Protein AF-A0A2V9US86-F1 (afdb_monomer_lite)

Radius of gyration: 35.17 Å; chains: 1; bounding box: 96×55×89 Å

Secondary structure (DSSP, 8-state):
--------------------HHHHHHHHHHHHTT-EEEEEEEEE-HHHHHHHHHHHHHHHHHH---TTS-TT---HHHHHHHSHHHHHHHHHHHHHHHHHHHHHHHTT--BSS--EEEEEE--TTSPEEEEEEEEE-------STTS-----------HHHHHHHHHHTT-

Sequence (171 aa):
MSPTETKESTTKREIEVEVPAQEVSRQTEALIQKYQKVAIEVEVPAQEVSRQTEALIQKYQKVARLPGFRAGHVPPSIIRQRFSEEIKTDVVEALIPRYFRQETERLGMHPVSQPRVTDLHLHDGEPLRFKAAFEVLPEVKAEGYKDLRAEKPEITITDADVDQAIAELRE

Foldseek 3Di:
DDDDDDDDDDDPPPVPPPPPPVPVCVVVVVVVVPQPFDKDKFWAALVVLVVQLVVVLQVCQQVDDDPPDDHNPDDSVVSCVPCVPVSVVVSCVVPVVVRVVVVCVVVVFDFPDDWDKDDWDDDNSGITIIMTITGTDDPDDDDPPVVDDDDDDPDDDDVVNVVVVVVVVVD

pLDDT: mean 74.72, std 17.47, range [31.72, 92.12]

Structure (mmCIF, N/CA/C/O backbone):
data_AF-A0A2V9US86-F1
#
_entry.id   AF-A0A2V9US86-F1
#
loop_
_atom_site.group_PDB
_atom_site.id
_atom_site.type_symbol
_atom_site.label_atom_id
_atom_site.label_alt_id
_atom_site.label_comp_id
_atom_site.label_asym_id
_atom_site.label_entity_id
_atom_site.label_seq_id
_atom_site.pdbx_PDB_ins_code
_atom_site.Cartn_x
_atom_site.Cartn_y
_atom_site.Cartn_z
_atom_site.occupancy
_atom_site.B_iso_or_equiv
_atom_site.auth_seq_id
_atom_site.auth_comp_id
_atom_site.auth_asym_id
_atom_site.auth_atom_id
_atom_site.pdbx_PDB_model_num
ATOM 1 N N . MET A 1 1 ? 77.528 -13.283 -58.833 1.00 38.62 1 MET A N 1
ATOM 2 C CA . MET A 1 1 ? 77.169 -11.929 -58.373 1.00 38.62 1 MET A CA 1
ATOM 3 C C . MET A 1 1 ? 75.809 -12.020 -57.701 1.00 38.62 1 MET A C 1
ATOM 5 O O . MET A 1 1 ? 74.833 -12.246 -58.400 1.00 38.62 1 MET A O 1
ATOM 9 N N . SER A 1 2 ? 75.771 -11.942 -56.371 1.00 47.00 2 SER A N 1
ATOM 10 C CA . SER A 1 2 ? 74.580 -11.527 -55.598 1.00 47.00 2 SER A CA 1
ATOM 11 C C . SER A 1 2 ? 74.545 -9.986 -55.570 1.00 47.00 2 SER A C 1
ATOM 13 O O . SER A 1 2 ? 75.592 -9.396 -55.866 1.00 47.00 2 SER A O 1
ATOM 15 N N . PRO A 1 3 ? 73.404 -9.318 -55.300 1.00 41.31 3 PRO A N 1
ATOM 16 C CA . PRO A 1 3 ? 72.717 -9.258 -53.984 1.00 41.31 3 PRO A CA 1
ATOM 17 C C . PRO A 1 3 ? 71.216 -9.657 -54.102 1.00 41.31 3 PRO A C 1
ATOM 19 O O . PRO A 1 3 ? 70.701 -9.633 -55.212 1.00 41.31 3 PRO A O 1
ATOM 22 N N . THR A 1 4 ? 70.437 -10.163 -53.131 1.00 35.00 4 THR A N 1
ATOM 23 C CA . THR A 1 4 ? 70.162 -9.855 -51.700 1.00 35.00 4 THR A CA 1
ATOM 24 C C . THR A 1 4 ? 68.706 -9.362 -51.561 1.00 35.00 4 THR A C 1
ATOM 26 O O . THR A 1 4 ? 68.417 -8.295 -52.081 1.00 35.00 4 THR A O 1
ATOM 29 N N . GLU A 1 5 ? 67.872 -10.141 -50.835 1.00 31.72 5 GLU A N 1
ATOM 30 C CA . GLU A 1 5 ? 66.767 -9.724 -49.920 1.00 31.72 5 GLU A CA 1
ATOM 31 C C . GLU A 1 5 ? 65.593 -8.871 -50.479 1.00 31.72 5 GLU A C 1
ATOM 33 O O . GLU A 1 5 ? 65.728 -8.201 -51.484 1.00 31.72 5 GLU A O 1
ATOM 38 N N . THR A 1 6 ? 64.381 -8.749 -49.923 1.00 34.72 6 THR A N 1
ATOM 39 C CA . THR A 1 6 ? 63.605 -9.298 -48.792 1.00 34.72 6 THR A CA 1
ATOM 40 C C . THR A 1 6 ? 62.256 -8.545 -48.834 1.00 34.72 6 THR A C 1
ATOM 42 O O . THR A 1 6 ? 62.282 -7.339 -49.029 1.00 34.72 6 THR A O 1
ATOM 45 N N . LYS A 1 7 ? 61.134 -9.239 -48.551 1.00 39.47 7 LYS A N 1
ATOM 46 C CA . LYS A 1 7 ? 59.803 -8.754 -48.077 1.00 39.47 7 LYS A CA 1
ATOM 47 C C . LYS A 1 7 ? 59.011 -7.729 -48.909 1.00 39.47 7 LYS A C 1
ATOM 49 O O . LYS A 1 7 ? 59.532 -6.713 -49.316 1.00 39.47 7 LYS A O 1
ATOM 54 N N . GLU A 1 8 ? 57.697 -7.955 -48.983 1.00 35.31 8 GLU A N 1
ATOM 55 C CA . GLU A 1 8 ? 56.644 -7.025 -48.514 1.00 35.31 8 GLU A CA 1
ATOM 56 C C . GLU A 1 8 ? 55.285 -7.721 -48.716 1.00 35.31 8 GLU A C 1
ATOM 58 O O . GLU A 1 8 ? 54.879 -8.047 -49.822 1.00 35.31 8 GLU A O 1
ATOM 63 N N . SER A 1 9 ? 54.689 -8.259 -47.655 1.00 34.19 9 SER A N 1
ATOM 64 C CA . SER A 1 9 ? 53.822 -7.550 -46.700 1.00 34.19 9 SER A CA 1
ATOM 65 C C . SER A 1 9 ? 52.354 -7.829 -47.003 1.00 34.19 9 SER A C 1
ATOM 67 O O . SER A 1 9 ? 51.638 -7.050 -47.626 1.00 34.19 9 SER A O 1
ATOM 69 N N . THR A 1 10 ? 51.907 -8.962 -46.463 1.00 43.28 10 THR A N 1
ATOM 70 C CA . THR A 1 10 ? 50.630 -9.091 -45.761 1.00 43.28 10 THR A CA 1
ATOM 71 C C . THR A 1 10 ? 50.180 -7.739 -45.212 1.00 43.28 10 THR A C 1
ATOM 73 O O . THR A 1 10 ? 50.706 -7.272 -44.210 1.00 43.28 10 THR A O 1
ATOM 76 N N . THR A 1 11 ? 49.199 -7.111 -45.851 1.00 38.06 11 THR A N 1
ATOM 77 C CA . THR A 1 11 ? 48.448 -6.024 -45.225 1.00 38.06 11 THR A CA 1
ATOM 78 C C . THR A 1 11 ? 47.011 -6.488 -45.120 1.00 38.06 11 THR A C 1
ATOM 80 O O . THR A 1 11 ? 46.163 -6.197 -45.960 1.00 38.06 11 THR A O 1
ATOM 83 N N . LYS A 1 12 ? 46.768 -7.249 -44.046 1.00 39.09 12 LYS A N 1
ATOM 84 C CA . LYS A 1 12 ? 45.500 -7.205 -43.328 1.00 39.09 12 LYS A CA 1
ATOM 85 C C . LYS A 1 12 ? 45.152 -5.725 -43.153 1.00 39.09 12 LYS A C 1
ATOM 87 O O . LYS A 1 12 ? 45.788 -5.040 -42.358 1.00 39.09 12 LYS A O 1
ATOM 92 N N . ARG A 1 13 ? 44.181 -5.211 -43.902 1.00 35.06 13 ARG A N 1
ATOM 93 C CA . ARG A 1 13 ? 43.443 -4.038 -43.437 1.00 35.06 13 ARG A CA 1
ATOM 94 C C . ARG A 1 13 ? 42.407 -4.570 -42.468 1.00 35.06 13 ARG A C 1
ATOM 96 O O . ARG A 1 13 ? 41.294 -4.908 -42.844 1.00 35.06 13 ARG A O 1
ATOM 103 N N . GLU A 1 14 ? 42.868 -4.728 -41.236 1.00 35.88 14 GLU A N 1
ATOM 104 C CA . GLU A 1 14 ? 42.036 -4.703 -40.046 1.00 35.88 14 GLU A CA 1
ATOM 105 C C . GLU A 1 14 ? 41.357 -3.331 -40.070 1.00 35.88 14 GLU A C 1
ATOM 107 O O . GLU A 1 14 ? 41.970 -2.306 -39.779 1.00 35.88 14 GLU A O 1
ATOM 112 N N . ILE A 1 15 ? 40.142 -3.280 -40.614 1.00 36.44 15 ILE A N 1
ATOM 113 C CA . ILE A 1 15 ? 39.313 -2.086 -40.519 1.00 36.44 15 ILE A CA 1
ATOM 114 C C . ILE A 1 15 ? 38.705 -2.178 -39.127 1.00 36.44 15 ILE A C 1
ATOM 116 O O . ILE A 1 15 ? 37.619 -2.720 -38.939 1.00 36.44 15 ILE A O 1
ATOM 120 N N . GLU A 1 16 ? 39.472 -1.712 -38.143 1.00 34.59 16 GLU A N 1
ATOM 121 C CA . GLU A 1 16 ? 38.963 -1.357 -36.827 1.00 34.59 16 GLU A CA 1
ATOM 122 C C . GLU A 1 16 ? 37.927 -0.257 -37.043 1.00 34.59 16 GLU A C 1
ATOM 124 O O . GLU A 1 16 ? 38.221 0.937 -37.092 1.00 34.59 16 GLU A O 1
ATOM 129 N N . VAL A 1 17 ? 36.673 -0.667 -37.204 1.00 42.66 17 VAL A N 1
ATOM 130 C CA . VAL A 1 17 ? 35.549 0.194 -36.868 1.00 42.66 17 VAL A CA 1
ATOM 131 C C . VAL A 1 17 ? 35.484 0.209 -35.341 1.00 42.66 17 VAL A C 1
ATOM 133 O O . VAL A 1 17 ? 34.574 -0.340 -34.726 1.00 42.66 17 VAL A O 1
ATOM 136 N N . GLU A 1 18 ? 36.488 0.828 -34.714 1.00 41.16 18 GLU A N 1
ATOM 137 C CA . GLU A 1 18 ? 36.341 1.367 -33.371 1.00 41.16 18 GLU A CA 1
ATOM 138 C C . GLU A 1 18 ? 35.379 2.548 -33.494 1.00 41.16 18 GLU A C 1
ATOM 140 O O . GLU A 1 18 ? 35.763 3.713 -33.572 1.00 41.16 18 GLU A O 1
ATOM 145 N N . VAL A 1 19 ? 34.080 2.253 -33.515 1.00 47.12 19 VAL A N 1
ATOM 146 C CA . VAL A 1 19 ? 33.166 3.161 -32.830 1.00 47.12 19 VAL A CA 1
ATOM 147 C C . VAL A 1 19 ? 33.576 3.023 -31.368 1.00 47.12 19 VAL A C 1
ATOM 149 O O . VAL A 1 19 ? 33.436 1.917 -30.838 1.00 47.12 19 VAL A O 1
ATOM 152 N N . PRO A 1 20 ? 34.156 4.050 -30.719 1.00 40.34 20 PRO A N 1
ATOM 153 C CA . PRO A 1 20 ? 34.623 3.900 -29.354 1.00 40.34 20 PRO A CA 1
ATOM 154 C C . PRO A 1 20 ? 33.408 3.566 -28.489 1.00 40.34 20 PRO A C 1
ATOM 156 O O . PRO A 1 20 ? 32.605 4.435 -28.142 1.00 40.34 20 PRO A O 1
ATOM 159 N N . ALA A 1 21 ? 33.276 2.286 -28.125 1.00 47.44 21 ALA A N 1
ATOM 160 C CA . ALA A 1 21 ? 32.229 1.779 -27.239 1.00 47.44 21 ALA A CA 1
ATOM 161 C C . ALA A 1 21 ? 32.181 2.583 -25.927 1.00 47.44 21 ALA A C 1
ATOM 163 O O . ALA A 1 21 ? 31.153 2.669 -25.262 1.00 47.44 21 ALA A O 1
ATOM 164 N N . GLN A 1 22 ? 33.296 3.230 -25.587 1.00 46.78 22 GLN A N 1
ATOM 165 C CA . GLN A 1 22 ? 33.483 4.007 -24.377 1.00 46.78 22 GLN A CA 1
ATOM 166 C C . GLN A 1 22 ? 32.712 5.337 -24.332 1.00 46.78 22 GLN A C 1
ATOM 168 O O . GLN A 1 22 ? 32.482 5.821 -23.226 1.00 46.78 22 GLN A O 1
ATOM 173 N N . GLU A 1 23 ? 32.271 5.920 -25.455 1.00 46.00 23 GLU A N 1
ATOM 174 C CA . GLU A 1 23 ? 31.565 7.218 -25.433 1.00 46.00 23 GLU A CA 1
ATOM 175 C C . GLU A 1 23 ? 30.033 7.068 -25.410 1.00 46.00 23 GLU A C 1
ATOM 177 O O . GLU A 1 23 ? 29.354 7.781 -24.670 1.00 46.00 23 GLU A O 1
ATOM 182 N N . VAL A 1 24 ? 29.492 6.052 -26.099 1.00 49.66 24 VAL A N 1
ATOM 183 C CA . VAL A 1 24 ? 28.058 5.697 -26.048 1.00 49.66 24 VAL A CA 1
ATOM 184 C C . VAL A 1 24 ? 27.703 4.988 -24.733 1.00 49.66 24 VAL A C 1
ATOM 186 O O . VAL A 1 24 ? 26.653 5.274 -24.150 1.00 49.66 24 VAL A O 1
ATOM 189 N N . SER A 1 25 ? 28.588 4.132 -24.198 1.00 47.34 25 SER A N 1
ATOM 190 C CA . SER A 1 25 ? 28.375 3.506 -22.883 1.00 47.34 25 SER A CA 1
ATOM 191 C C . SER A 1 25 ? 28.377 4.527 -21.751 1.00 47.34 25 SER A C 1
ATOM 193 O O . SER A 1 25 ? 27.424 4.551 -20.983 1.00 47.34 25 SER A O 1
ATOM 195 N N . ARG A 1 26 ? 29.355 5.443 -21.675 1.00 51.00 26 ARG A N 1
ATOM 196 C CA . ARG A 1 26 ? 29.472 6.355 -20.518 1.00 51.00 26 ARG A CA 1
ATOM 197 C C . ARG A 1 26 ? 28.321 7.353 -20.398 1.00 51.00 26 ARG A C 1
ATOM 199 O O . ARG A 1 26 ? 27.928 7.698 -19.284 1.00 51.00 26 ARG A O 1
ATOM 206 N N . GLN A 1 27 ? 27.767 7.814 -21.521 1.00 48.50 27 GLN A N 1
ATOM 207 C CA . GLN A 1 27 ? 26.614 8.718 -21.506 1.00 48.50 27 GLN A CA 1
ATOM 208 C C . GLN A 1 27 ? 25.316 7.972 -21.163 1.00 48.50 27 GLN A C 1
ATOM 210 O O . GLN A 1 27 ? 24.544 8.453 -20.335 1.00 48.50 27 GLN A O 1
ATOM 215 N N . THR A 1 28 ? 25.110 6.764 -21.695 1.00 50.19 28 THR A N 1
ATOM 216 C CA . THR A 1 28 ? 23.928 5.940 -21.376 1.00 50.19 28 THR A CA 1
ATOM 217 C C . THR A 1 28 ? 23.978 5.399 -19.937 1.00 50.19 28 THR A C 1
ATOM 219 O O . THR A 1 28 ? 22.957 5.362 -19.252 1.00 50.19 28 THR A O 1
ATOM 222 N N . GLU A 1 29 ? 25.167 5.077 -19.420 1.00 49.09 29 GLU A N 1
ATOM 223 C CA . GLU A 1 29 ? 25.403 4.647 -18.035 1.00 49.09 29 GLU A CA 1
ATOM 224 C C . GLU A 1 29 ? 25.107 5.765 -17.021 1.00 49.09 29 GLU A C 1
ATOM 226 O O . GLU A 1 29 ? 24.469 5.497 -16.006 1.00 49.09 29 GLU A O 1
ATOM 231 N N . ALA A 1 30 ? 25.446 7.029 -17.309 1.00 49.56 30 ALA A N 1
ATOM 232 C CA . ALA A 1 30 ? 25.087 8.174 -16.460 1.00 49.56 30 ALA A CA 1
ATOM 233 C C . ALA A 1 30 ? 23.574 8.501 -16.471 1.00 49.56 30 ALA A C 1
ATOM 235 O O . ALA A 1 30 ? 23.029 8.995 -15.480 1.00 49.56 30 ALA A O 1
ATOM 236 N N . LEU A 1 31 ? 22.883 8.211 -17.578 1.00 49.12 31 LEU A N 1
ATOM 237 C CA . LEU A 1 31 ? 21.435 8.398 -17.748 1.00 49.12 31 LEU A CA 1
ATOM 238 C C . LEU A 1 31 ? 20.611 7.297 -17.055 1.00 49.12 31 LEU A C 1
ATOM 240 O O . LEU A 1 31 ? 19.555 7.582 -16.492 1.00 49.12 31 LEU A O 1
ATOM 244 N N . ILE A 1 32 ? 21.129 6.068 -17.026 1.00 49.72 32 ILE A N 1
ATOM 245 C CA . ILE A 1 32 ? 20.559 4.913 -16.321 1.00 49.72 32 ILE A CA 1
ATOM 246 C C . ILE A 1 32 ? 20.829 4.991 -14.809 1.00 49.72 32 ILE A C 1
ATOM 248 O O . ILE A 1 32 ? 19.950 4.681 -14.017 1.00 49.72 32 ILE A O 1
ATOM 252 N N . GLN A 1 33 ? 21.989 5.492 -14.368 1.00 47.69 33 GLN A N 1
ATOM 253 C CA . GLN A 1 33 ? 22.365 5.581 -12.944 1.00 47.69 33 GLN A CA 1
ATOM 254 C C . GLN A 1 33 ? 21.470 6.522 -12.107 1.00 47.69 33 GLN A C 1
ATOM 256 O O . GLN A 1 33 ? 21.467 6.471 -10.876 1.00 47.69 33 GLN A O 1
ATOM 261 N N . LYS A 1 34 ? 20.649 7.330 -12.783 1.00 45.53 34 LYS A N 1
ATOM 262 C CA . LYS A 1 34 ? 19.593 8.199 -12.253 1.00 45.53 34 LYS A CA 1
ATOM 263 C C . LYS A 1 34 ? 18.201 7.550 -12.382 1.00 45.53 34 LYS A C 1
ATOM 265 O O . LYS A 1 34 ? 17.235 8.256 -12.664 1.00 45.53 34 LYS A O 1
ATOM 270 N N . TYR A 1 35 ? 18.096 6.225 -12.219 1.00 55.56 35 TYR A N 1
ATOM 271 C CA . TYR A 1 35 ? 16.830 5.483 -12.127 1.00 55.56 35 TYR A CA 1
ATOM 272 C C . TYR A 1 35 ? 15.787 6.319 -11.395 1.00 55.56 35 TYR A C 1
ATOM 274 O O . TYR A 1 35 ? 15.995 6.743 -10.255 1.00 55.56 35 TYR A O 1
ATOM 282 N N . GLN A 1 36 ? 14.734 6.672 -12.123 1.00 66.44 36 GLN A N 1
ATOM 283 C CA . GLN A 1 36 ? 13.889 7.805 -11.800 1.00 66.44 36 GLN A CA 1
ATOM 284 C C . GLN A 1 36 ? 13.079 7.472 -10.549 1.00 66.44 36 GLN A C 1
ATOM 286 O O . GLN A 1 36 ? 12.022 6.854 -10.621 1.00 66.44 36 GLN A O 1
ATOM 291 N N . LYS A 1 37 ? 13.625 7.835 -9.384 1.00 70.69 37 LYS A N 1
ATOM 292 C CA . LYS A 1 37 ? 12.929 7.775 -8.101 1.00 70.69 37 LYS A CA 1
ATOM 293 C C . LYS A 1 37 ? 11.783 8.769 -8.177 1.00 70.69 37 LYS A C 1
ATOM 295 O O . LYS A 1 37 ? 11.986 9.975 -8.047 1.00 70.69 37 LYS A O 1
ATOM 300 N N . VAL A 1 38 ? 10.593 8.256 -8.442 1.00 75.88 38 VAL A N 1
ATOM 301 C CA . VAL A 1 38 ? 9.356 9.020 -8.437 1.00 75.88 38 VAL A CA 1
ATOM 302 C C . VAL A 1 38 ? 8.773 8.908 -7.038 1.00 75.88 38 VAL A C 1
ATOM 304 O O . VAL A 1 38 ? 8.607 7.810 -6.513 1.00 75.88 38 VAL A O 1
ATOM 307 N N . ALA A 1 39 ? 8.489 10.049 -6.419 1.00 81.88 39 ALA A N 1
ATOM 308 C CA . ALA A 1 39 ? 7.721 10.111 -5.187 1.00 81.88 39 ALA A CA 1
ATOM 309 C C . ALA A 1 39 ? 6.335 10.662 -5.516 1.00 81.88 39 ALA A C 1
ATOM 311 O O . ALA A 1 39 ? 6.231 11.758 -6.066 1.00 81.88 39 ALA A O 1
ATOM 312 N N . ILE A 1 40 ? 5.291 9.907 -5.185 1.00 83.75 40 ILE A N 1
ATOM 313 C CA . ILE A 1 40 ? 3.908 10.385 -5.249 1.00 83.75 40 ILE A CA 1
ATOM 314 C C . ILE A 1 40 ? 3.387 10.595 -3.834 1.00 83.75 40 ILE A C 1
ATOM 316 O O . ILE A 1 40 ? 3.661 9.792 -2.942 1.00 83.75 40 ILE A O 1
ATOM 320 N N . GLU A 1 41 ? 2.649 11.678 -3.628 1.00 86.62 41 GLU A N 1
ATOM 321 C CA . GLU A 1 41 ? 1.890 11.909 -2.404 1.00 86.62 41 GLU A CA 1
ATOM 322 C C . GLU A 1 41 ? 0.449 11.481 -2.649 1.00 86.62 41 GLU A C 1
ATOM 324 O O . GLU A 1 41 ? -0.170 11.898 -3.629 1.00 86.62 41 GLU A O 1
ATOM 329 N N . VAL A 1 42 ? -0.063 10.611 -1.784 1.00 85.69 42 VAL A N 1
ATOM 330 C CA . VAL A 1 42 ? -1.415 10.070 -1.892 1.00 85.69 42 VAL A CA 1
ATOM 331 C C . VAL A 1 42 ? -2.187 10.439 -0.637 1.00 85.69 42 VAL A C 1
ATOM 333 O O . VAL A 1 42 ? -1.731 10.208 0.486 1.00 85.69 42 VAL A O 1
ATOM 336 N N . GLU A 1 43 ? -3.374 11.002 -0.843 1.00 87.94 43 GLU A N 1
ATOM 337 C CA . GLU A 1 43 ? -4.319 11.332 0.215 1.00 87.94 43 GLU A CA 1
ATOM 338 C C . GLU A 1 43 ? -5.506 10.368 0.172 1.00 87.94 43 GLU A C 1
ATOM 340 O O . GLU A 1 43 ? -6.178 10.211 -0.850 1.00 87.94 43 GLU A O 1
ATOM 345 N N . VAL A 1 44 ? -5.769 9.719 1.303 1.00 88.25 44 VAL A N 1
ATOM 346 C CA . VAL A 1 44 ? -6.900 8.816 1.490 1.00 88.25 44 VAL A CA 1
ATOM 347 C C . VAL A 1 44 ? -7.947 9.504 2.369 1.00 88.25 44 VAL A C 1
ATOM 349 O O . VAL A 1 44 ? -7.643 9.860 3.511 1.00 88.25 44 VAL A O 1
ATOM 352 N N . PRO A 1 45 ? -9.197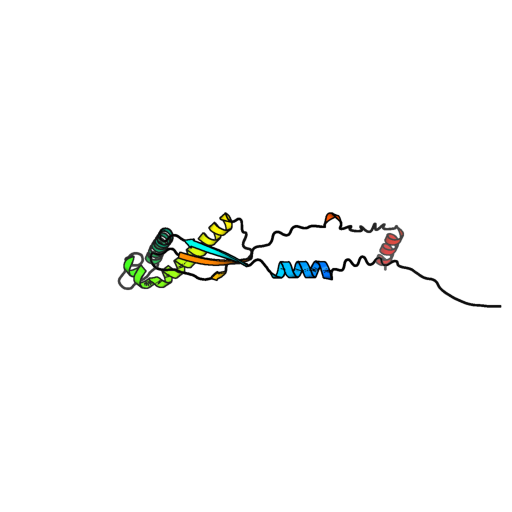 9.663 1.894 1.00 89.94 45 PRO A N 1
ATOM 353 C CA . PRO A 1 45 ? -10.254 10.310 2.666 1.00 89.94 45 PRO A CA 1
ATOM 354 C C . PRO A 1 45 ? -10.535 9.611 4.004 1.00 89.94 45 PRO A C 1
ATOM 356 O O . PRO A 1 45 ? -10.640 8.384 4.066 1.00 89.94 45 PRO A O 1
ATOM 359 N N . ALA A 1 46 ? -10.783 10.395 5.058 1.00 89.50 46 ALA A N 1
ATOM 360 C CA . ALA A 1 46 ? -11.076 9.894 6.409 1.00 89.50 46 ALA A CA 1
ATOM 361 C C . ALA A 1 46 ? -12.278 8.925 6.473 1.00 89.50 46 ALA A C 1
ATOM 363 O O . ALA A 1 46 ? -12.332 8.035 7.326 1.00 89.50 46 ALA A O 1
ATOM 364 N N . GLN A 1 47 ? -13.243 9.075 5.558 1.00 90.00 47 GLN A N 1
ATOM 365 C CA . GLN A 1 47 ? -14.399 8.179 5.441 1.00 90.00 47 GLN A CA 1
ATOM 366 C C . GLN A 1 47 ? -13.987 6.754 5.053 1.00 90.00 47 GLN A C 1
ATOM 368 O O . GLN A 1 47 ? -14.458 5.792 5.659 1.00 90.00 47 GLN A O 1
ATOM 373 N N . GLU A 1 48 ? -13.083 6.607 4.082 1.00 88.88 48 GLU A N 1
ATOM 374 C CA . GLU A 1 48 ? -12.602 5.290 3.649 1.00 88.88 48 GLU A CA 1
ATOM 375 C C . GLU A 1 48 ? -11.698 4.657 4.708 1.00 88.88 48 GLU A C 1
ATOM 377 O O . GLU A 1 48 ? -11.809 3.455 4.957 1.00 88.88 48 GLU A O 1
ATOM 382 N N . VAL A 1 49 ? -10.892 5.463 5.411 1.00 88.69 49 VAL A N 1
ATOM 383 C CA . VAL A 1 49 ? -10.120 5.003 6.577 1.00 88.69 49 VAL A CA 1
ATOM 384 C C . VAL A 1 49 ? -11.054 4.431 7.640 1.00 88.69 49 VAL A C 1
ATOM 386 O O . VAL A 1 49 ? -10.898 3.286 8.054 1.00 88.69 49 VAL A O 1
ATOM 389 N N . SER A 1 50 ? -12.083 5.189 8.024 1.00 89.12 50 SER A N 1
ATOM 390 C CA . SER A 1 50 ? -13.049 4.785 9.051 1.00 89.12 50 SER A CA 1
ATOM 391 C C . SER A 1 50 ? -13.804 3.512 8.661 1.00 89.12 50 SER A C 1
ATOM 393 O O . SER A 1 50 ? -13.960 2.606 9.480 1.00 89.12 50 SER A O 1
ATOM 395 N N . ARG A 1 51 ? -14.198 3.391 7.389 1.00 91.38 51 ARG A N 1
ATOM 396 C CA . ARG A 1 51 ? -14.842 2.190 6.847 1.00 91.38 51 ARG A CA 1
ATOM 397 C C . ARG A 1 51 ? -13.943 0.953 6.933 1.00 91.38 51 ARG A C 1
ATOM 399 O O . ARG A 1 51 ? -14.425 -0.119 7.303 1.00 91.38 51 ARG A O 1
ATOM 406 N N . GLN A 1 52 ? -12.654 1.075 6.604 1.00 90.75 52 GLN A N 1
ATOM 407 C CA . GLN A 1 52 ? -11.709 -0.038 6.757 1.00 90.75 52 GLN A CA 1
ATOM 408 C C . GLN A 1 52 ? -11.469 -0.384 8.228 1.00 90.75 52 GLN A C 1
ATOM 410 O O . GLN A 1 52 ? -11.471 -1.562 8.585 1.00 90.75 52 GLN A O 1
ATOM 415 N N . THR A 1 53 ? -11.344 0.621 9.095 1.00 89.62 53 THR A N 1
ATOM 416 C CA . THR A 1 53 ? -11.211 0.430 10.544 1.00 89.62 53 THR A CA 1
ATOM 417 C C . THR A 1 53 ? -12.392 -0.356 11.114 1.00 89.62 53 THR A C 1
ATOM 419 O O . THR A 1 53 ? -12.196 -1.304 11.870 1.00 89.62 53 THR A O 1
ATOM 422 N N . GLU A 1 54 ? -13.627 -0.026 10.733 1.00 90.88 54 GLU A N 1
ATOM 423 C CA . GLU A 1 54 ? -14.820 -0.764 11.167 1.00 90.88 54 GLU A CA 1
ATOM 424 C C . GLU A 1 54 ? -14.831 -2.215 10.675 1.00 90.88 54 GLU A C 1
ATOM 426 O O . GLU A 1 54 ? -15.148 -3.127 11.445 1.00 90.88 54 GLU A O 1
ATOM 431 N N . ALA A 1 55 ? -14.438 -2.450 9.420 1.00 92.12 55 ALA A N 1
ATOM 432 C CA . ALA A 1 55 ? -14.328 -3.797 8.865 1.00 92.12 55 ALA A CA 1
ATOM 433 C C . ALA A 1 55 ? -13.291 -4.644 9.624 1.00 92.12 55 ALA A C 1
ATOM 435 O O . ALA A 1 55 ? -13.544 -5.812 9.940 1.00 92.12 55 ALA A O 1
ATOM 436 N N . LEU A 1 56 ? -12.149 -4.047 9.976 1.00 91.12 56 LEU A N 1
ATOM 437 C CA . LEU A 1 56 ? -11.121 -4.697 10.783 1.00 91.12 56 LEU A CA 1
ATOM 438 C C . LEU A 1 56 ? -11.607 -4.955 12.209 1.00 91.12 56 LEU A C 1
ATOM 440 O O . LEU A 1 56 ? -11.463 -6.077 12.688 1.00 91.12 56 LEU A O 1
ATOM 444 N N . ILE A 1 57 ? -12.291 -4.006 12.857 1.00 90.31 57 ILE A N 1
ATOM 445 C CA . ILE A 1 57 ? -12.892 -4.222 14.185 1.00 90.31 57 ILE A CA 1
ATOM 446 C C . ILE A 1 57 ? -13.830 -5.437 14.169 1.00 90.31 57 ILE A C 1
ATOM 448 O O . ILE A 1 57 ? -13.750 -6.278 15.064 1.00 90.31 57 ILE A O 1
ATOM 452 N N . GLN A 1 58 ? -14.684 -5.579 13.150 1.00 90.31 58 GLN A N 1
ATOM 453 C CA . GLN A 1 58 ? -15.566 -6.746 13.024 1.00 90.31 58 GLN A CA 1
ATOM 454 C C . GLN A 1 58 ? -14.793 -8.055 12.809 1.00 90.31 58 GLN A C 1
ATOM 456 O O . GLN A 1 58 ? -15.194 -9.107 13.313 1.00 90.31 58 GLN A O 1
ATOM 461 N N . LYS A 1 59 ? -13.679 -8.018 12.069 1.00 90.38 59 LYS A N 1
ATOM 462 C CA . LYS A 1 59 ? -12.796 -9.177 11.878 1.00 90.38 59 LYS A CA 1
ATOM 463 C C . LYS A 1 59 ? -12.139 -9.584 13.198 1.00 90.38 59 LYS A C 1
ATOM 465 O O . LYS A 1 59 ? -12.216 -10.751 13.579 1.00 90.38 59 LYS A O 1
ATOM 470 N N . TYR A 1 60 ? -11.581 -8.623 13.929 1.00 88.19 60 TYR A N 1
ATOM 471 C CA . TYR A 1 60 ? -10.989 -8.836 15.247 1.00 88.19 60 TYR A CA 1
ATOM 472 C C . TYR A 1 60 ? -12.018 -9.333 16.259 1.00 88.19 60 TYR A C 1
ATOM 474 O O . TYR A 1 60 ? -11.729 -10.253 17.013 1.00 88.19 60 TYR A O 1
ATOM 482 N N . GLN A 1 61 ? -13.246 -8.816 16.232 1.00 88.69 61 GLN A N 1
ATOM 483 C CA . GLN A 1 61 ? -14.325 -9.259 17.115 1.00 88.69 61 GLN A CA 1
ATOM 484 C C . GLN A 1 61 ? -14.587 -10.770 17.010 1.00 88.69 61 GLN A C 1
ATOM 486 O O . GLN A 1 61 ? -14.836 -11.416 18.028 1.00 88.69 61 GLN A O 1
ATOM 491 N N . LYS A 1 62 ? -14.500 -11.344 15.801 1.00 87.81 62 LYS A N 1
ATOM 492 C CA . LYS A 1 62 ? -14.701 -12.783 15.554 1.00 87.81 62 LYS A CA 1
ATOM 493 C C . LYS A 1 62 ? -13.570 -13.651 16.108 1.00 87.81 62 LYS A C 1
ATOM 495 O O . LYS A 1 62 ? -13.823 -14.786 16.505 1.00 87.81 62 LYS A O 1
ATOM 500 N N . VAL A 1 63 ? -12.342 -13.135 16.120 1.00 85.75 63 VAL A N 1
ATOM 501 C CA . VAL A 1 63 ? -11.129 -13.897 16.468 1.00 85.75 63 VAL A CA 1
ATOM 502 C C . VAL A 1 63 ? -10.707 -13.673 17.925 1.00 85.75 63 VAL A C 1
ATOM 504 O O . VAL A 1 63 ? -10.172 -14.581 18.563 1.00 85.75 63 VAL A O 1
ATOM 507 N N . ALA A 1 64 ? -10.971 -12.488 18.475 1.00 83.94 64 ALA A N 1
ATOM 508 C CA . ALA A 1 64 ? -10.512 -12.077 19.790 1.00 83.94 64 ALA A CA 1
ATOM 509 C C . ALA A 1 64 ? -11.139 -12.918 20.911 1.00 83.94 64 ALA A C 1
ATOM 511 O O . ALA A 1 64 ? -12.359 -13.085 21.011 1.00 83.94 64 ALA A O 1
ATOM 512 N N . ARG A 1 65 ? -10.277 -13.414 21.803 1.00 83.81 65 ARG A N 1
ATOM 513 C CA . ARG A 1 65 ? -10.651 -14.113 23.035 1.00 83.81 65 ARG A CA 1
ATOM 514 C C . ARG A 1 65 ? -10.280 -13.229 24.216 1.00 83.81 65 ARG A C 1
ATOM 516 O O . ARG A 1 65 ? -9.119 -13.185 24.609 1.00 83.81 65 ARG A O 1
ATOM 523 N N . LEU A 1 66 ? -11.259 -12.504 24.753 1.00 85.00 66 LEU A N 1
ATOM 524 C CA . LEU A 1 66 ? -11.070 -11.664 25.935 1.00 85.00 66 LEU A CA 1
ATOM 525 C C . LEU A 1 66 ? -11.709 -12.317 27.167 1.00 85.00 66 LEU A C 1
ATOM 527 O O . LEU A 1 66 ? -12.818 -12.847 27.064 1.00 85.00 66 LEU A O 1
ATOM 531 N N . PRO A 1 67 ? -11.056 -12.255 28.342 1.00 84.44 67 PRO A N 1
ATOM 532 C CA . PRO A 1 67 ? -11.645 -12.753 29.579 1.00 84.44 67 PRO A CA 1
ATOM 533 C C . PRO A 1 67 ? -12.960 -12.014 29.871 1.00 84.44 67 PRO A C 1
ATOM 535 O O . PRO A 1 67 ? -13.030 -10.790 29.776 1.00 84.44 67 PRO A O 1
ATOM 538 N N . GLY A 1 68 ? -14.012 -12.770 30.195 1.00 88.12 68 GLY A N 1
ATOM 539 C CA . GLY A 1 68 ? -15.355 -12.244 30.475 1.00 88.12 68 GLY A CA 1
ATOM 540 C C . GLY A 1 68 ? -16.308 -12.191 29.274 1.00 88.12 68 GLY A C 1
ATOM 541 O O . GLY A 1 68 ? -17.511 -12.052 29.475 1.00 88.12 68 GLY A O 1
ATOM 542 N N . PHE A 1 69 ? -15.818 -12.374 28.043 1.00 86.56 69 PHE A N 1
ATOM 543 C CA . PHE A 1 69 ? -16.655 -12.399 26.841 1.00 86.56 69 PHE A CA 1
ATOM 544 C C . PHE A 1 69 ? -16.500 -13.720 26.091 1.00 86.56 69 PHE A C 1
ATOM 546 O O . PHE A 1 69 ? -15.394 -14.214 25.877 1.00 86.56 69 PHE A O 1
ATOM 553 N N . ARG A 1 70 ? -17.622 -14.290 25.640 1.00 87.56 70 ARG A N 1
ATOM 554 C CA . ARG A 1 70 ? -17.578 -15.433 24.720 1.00 87.56 70 ARG A CA 1
ATOM 555 C C . ARG A 1 70 ? -16.982 -14.988 23.380 1.00 87.56 70 ARG A C 1
ATOM 557 O O . ARG A 1 70 ? -17.239 -13.867 22.933 1.00 87.56 70 ARG A O 1
ATOM 564 N N . ALA A 1 71 ? -16.209 -15.869 22.745 1.00 84.00 71 ALA A N 1
ATOM 565 C CA . ALA A 1 71 ? -15.580 -15.589 21.454 1.00 84.00 71 ALA A CA 1
ATOM 566 C C . ALA A 1 71 ? -16.625 -15.080 20.440 1.00 84.00 71 ALA A C 1
ATOM 568 O O . ALA A 1 71 ? -17.745 -15.594 20.393 1.00 84.00 71 ALA A O 1
ATOM 569 N N . GLY A 1 72 ? -16.286 -14.040 19.675 1.00 85.25 72 GLY A N 1
ATOM 570 C CA . GLY A 1 7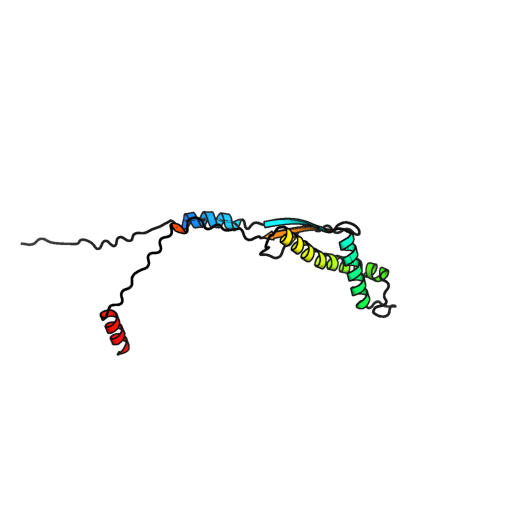2 ? -17.197 -13.439 18.693 1.00 85.25 72 GLY A CA 1
ATOM 571 C C . GLY A 1 72 ? -18.194 -12.409 19.236 1.00 85.25 72 GLY A C 1
ATOM 572 O O . GLY A 1 72 ? -18.812 -11.704 18.446 1.00 85.25 72 GLY A O 1
ATOM 573 N N . HIS A 1 73 ? -18.360 -12.282 20.556 1.00 86.62 73 HIS A N 1
ATOM 574 C CA . HIS A 1 73 ? -19.356 -11.387 21.169 1.00 86.62 73 HIS A CA 1
ATOM 575 C C . HIS A 1 73 ? -18.739 -10.330 22.089 1.00 86.62 73 HIS A C 1
ATOM 577 O O . HIS A 1 73 ? -19.354 -9.887 23.059 1.00 86.62 73 HIS A O 1
ATOM 583 N N . VAL A 1 74 ? -17.516 -9.909 21.784 1.00 89.56 74 VAL A N 1
ATOM 584 C CA . VAL A 1 74 ? -16.882 -8.773 22.458 1.00 89.56 74 VAL A CA 1
ATOM 585 C C . VAL A 1 74 ? -17.463 -7.471 21.889 1.00 89.56 74 VAL A C 1
ATOM 587 O O . VAL A 1 74 ? -17.537 -7.345 20.668 1.00 89.56 74 VAL A O 1
ATOM 590 N N . PRO A 1 75 ? -17.876 -6.487 22.702 1.00 89.50 75 PRO A N 1
ATOM 591 C CA . PRO A 1 75 ? -18.324 -5.195 22.193 1.00 89.50 75 PRO A CA 1
ATOM 592 C C . PRO A 1 75 ? -17.233 -4.472 21.375 1.00 89.50 75 PRO A C 1
ATOM 594 O O . PRO A 1 75 ? -16.070 -4.469 21.795 1.00 89.50 75 PRO A O 1
ATOM 597 N N . PRO A 1 76 ? -17.584 -3.788 20.266 1.00 88.25 76 PRO A N 1
ATOM 598 C CA . PRO A 1 76 ? -16.623 -3.073 19.418 1.00 88.25 76 PRO A CA 1
ATOM 599 C C . PRO A 1 76 ? -15.772 -2.042 20.170 1.00 88.25 76 PRO A C 1
ATOM 601 O O . PRO A 1 76 ? -14.589 -1.886 19.876 1.00 88.25 76 PRO A O 1
ATOM 604 N N . SER A 1 77 ? -16.343 -1.373 21.176 1.00 89.75 77 SER A N 1
ATOM 605 C CA . SER A 1 77 ? -15.641 -0.365 21.981 1.00 89.75 77 SER A CA 1
ATOM 606 C C . SER A 1 77 ? -14.452 -0.948 22.749 1.00 89.75 77 SER A C 1
ATOM 608 O O . SER A 1 77 ? -13.405 -0.314 22.834 1.00 89.75 77 SER A O 1
ATOM 610 N N . ILE A 1 78 ? -14.587 -2.175 23.265 1.00 88.50 78 ILE A N 1
ATOM 611 C CA . ILE A 1 78 ? -13.514 -2.855 24.004 1.00 88.50 78 ILE A CA 1
ATOM 612 C C . ILE A 1 78 ? -12.410 -3.309 23.048 1.00 88.50 78 ILE A C 1
ATOM 614 O O . ILE A 1 78 ? -11.230 -3.172 23.366 1.00 88.50 78 ILE A O 1
ATOM 618 N N . ILE A 1 79 ? -12.780 -3.804 21.862 1.00 88.75 79 ILE A N 1
ATOM 619 C CA . ILE A 1 79 ? -11.817 -4.179 20.819 1.00 88.75 79 ILE A CA 1
ATOM 620 C C . ILE A 1 79 ? -11.016 -2.957 20.373 1.00 88.75 79 ILE A C 1
ATOM 622 O O . ILE A 1 79 ? -9.791 -3.016 20.363 1.00 88.75 79 ILE A O 1
ATOM 626 N N . ARG A 1 80 ? -11.685 -1.829 20.105 1.00 87.38 80 ARG A N 1
ATOM 627 C CA . ARG A 1 80 ? -11.022 -0.573 19.733 1.00 87.38 80 ARG A CA 1
ATOM 628 C C . ARG A 1 80 ? -10.024 -0.114 20.793 1.00 87.38 80 ARG A C 1
ATOM 630 O O . ARG A 1 80 ? -8.956 0.356 20.439 1.00 87.38 80 ARG A O 1
ATOM 637 N N . GLN A 1 81 ? -10.358 -0.253 22.075 1.00 88.50 81 GLN A N 1
ATOM 638 C CA . GLN A 1 81 ? -9.471 0.162 23.162 1.00 88.50 81 GLN A CA 1
ATOM 639 C C . GLN A 1 81 ? -8.271 -0.776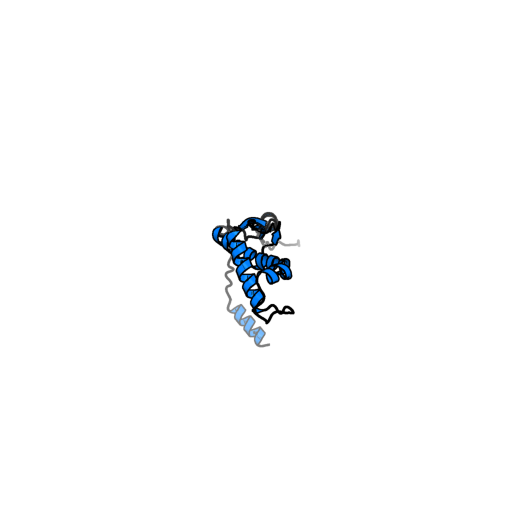 23.345 1.00 88.50 81 GLN A C 1
ATOM 641 O O . GLN A 1 81 ? -7.186 -0.322 23.690 1.00 88.50 81 GLN A O 1
ATOM 646 N N . ARG A 1 82 ? -8.463 -2.089 23.176 1.00 87.56 82 ARG A N 1
ATOM 647 C CA . ARG A 1 82 ? -7.410 -3.090 23.413 1.00 87.56 82 ARG A CA 1
ATOM 648 C C . ARG A 1 82 ? -6.482 -3.283 22.221 1.00 87.56 82 ARG A C 1
ATOM 650 O O . ARG A 1 82 ? -5.301 -3.517 22.433 1.00 87.56 82 ARG A O 1
ATOM 657 N N . PHE A 1 83 ? -7.016 -3.178 21.010 1.00 87.44 83 PHE A N 1
ATOM 658 C CA . PHE A 1 83 ? -6.310 -3.425 19.755 1.00 87.44 83 PHE A CA 1
ATOM 659 C C . PHE A 1 83 ? -6.166 -2.142 18.925 1.00 87.44 83 PHE A C 1
ATOM 661 O O . PHE A 1 83 ? -6.098 -2.215 17.705 1.00 87.44 83 PHE A O 1
ATOM 668 N N . SER A 1 84 ? -6.156 -0.958 19.553 1.00 86.62 84 SER A N 1
ATOM 669 C CA . SER A 1 84 ? -6.084 0.320 18.826 1.00 86.62 84 SER A CA 1
ATOM 670 C C . SER A 1 84 ? -4.886 0.376 17.882 1.00 86.62 84 SER A C 1
ATOM 672 O O . SER A 1 84 ? -5.047 0.715 16.715 1.00 86.62 84 SER A O 1
ATOM 674 N N . GLU A 1 85 ? -3.706 0.008 18.380 1.00 88.50 85 GLU A N 1
ATOM 675 C CA . GLU A 1 85 ? -2.455 0.077 17.624 1.00 88.50 85 GLU A CA 1
ATOM 676 C C . GLU A 1 85 ? -2.398 -0.984 16.524 1.00 88.50 85 GLU A C 1
ATOM 678 O O . GLU A 1 85 ? -2.100 -0.653 15.383 1.00 88.50 85 GLU A O 1
ATOM 683 N N . GLU A 1 86 ? -2.775 -2.230 16.829 1.00 89.94 86 GLU A N 1
ATOM 684 C CA . GLU A 1 86 ? -2.834 -3.305 15.827 1.00 89.94 86 GLU A CA 1
ATOM 685 C C . GLU A 1 86 ? -3.796 -2.963 14.690 1.00 89.94 86 GLU A C 1
ATOM 687 O O . GLU A 1 86 ? -3.447 -3.087 13.521 1.00 89.94 86 GLU A O 1
ATOM 692 N N . ILE A 1 87 ? -4.987 -2.454 15.017 1.00 89.38 87 ILE A N 1
ATOM 693 C CA . ILE A 1 87 ? -5.962 -2.055 14.002 1.00 89.38 87 ILE A CA 1
ATOM 694 C C . ILE A 1 87 ? -5.412 -0.898 13.164 1.00 89.38 87 ILE A C 1
ATOM 696 O O . ILE A 1 87 ? -5.587 -0.909 11.951 1.00 89.38 87 ILE A O 1
ATOM 700 N N . LYS A 1 88 ? -4.728 0.083 13.766 1.00 87.69 88 LYS A N 1
ATOM 701 C CA . LYS A 1 88 ? -4.096 1.182 13.016 1.00 87.69 88 LYS A CA 1
ATOM 702 C C . LYS A 1 88 ? -3.038 0.666 12.042 1.00 87.69 88 LYS A C 1
ATOM 704 O O . LYS A 1 88 ? -3.044 1.084 10.885 1.00 87.69 88 LYS A O 1
ATOM 709 N N . THR A 1 89 ? -2.175 -0.251 12.472 1.00 89.38 89 THR A N 1
ATOM 710 C CA . THR A 1 89 ? -1.171 -0.875 11.601 1.00 89.38 89 THR A CA 1
ATOM 711 C C . THR A 1 89 ? -1.828 -1.647 10.459 1.00 89.38 89 THR A C 1
ATOM 713 O O . THR A 1 89 ? -1.507 -1.391 9.300 1.00 89.38 89 THR A O 1
ATOM 716 N N . ASP A 1 90 ? -2.815 -2.494 10.751 1.00 90.56 90 ASP A N 1
ATOM 717 C CA . ASP A 1 90 ? -3.545 -3.267 9.739 1.00 90.56 90 ASP A CA 1
ATOM 718 C C . ASP A 1 90 ? -4.270 -2.366 8.725 1.00 90.56 90 ASP A C 1
ATOM 720 O O . ASP A 1 90 ? -4.303 -2.658 7.527 1.00 90.56 90 ASP A O 1
ATOM 724 N N . VAL A 1 91 ? -4.854 -1.251 9.183 1.00 90.38 91 VAL A N 1
ATOM 725 C CA . VAL A 1 91 ? -5.496 -0.254 8.312 1.00 90.38 91 VAL A CA 1
ATOM 726 C C . VAL A 1 91 ? -4.476 0.332 7.338 1.00 90.38 91 VAL A C 1
ATOM 728 O O . VAL A 1 91 ? -4.752 0.419 6.141 1.00 90.38 91 VAL A O 1
ATOM 731 N N . VAL A 1 92 ? -3.298 0.716 7.832 1.00 88.38 92 VAL A N 1
ATOM 732 C CA . VAL A 1 92 ? -2.208 1.271 7.020 1.00 88.38 92 VAL A CA 1
ATOM 733 C C . VAL A 1 92 ? -1.716 0.245 5.999 1.00 88.38 92 VAL A C 1
ATOM 735 O O . VAL A 1 92 ? -1.622 0.561 4.812 1.00 88.38 92 VAL A O 1
ATOM 738 N N . GLU A 1 93 ? -1.472 -0.993 6.429 1.00 88.88 93 GLU A N 1
ATOM 739 C CA . GLU A 1 93 ? -1.019 -2.085 5.561 1.00 88.88 93 GLU A CA 1
ATOM 740 C C . GLU A 1 93 ? -2.047 -2.465 4.490 1.00 88.88 93 GLU A C 1
ATOM 742 O O . GLU A 1 93 ? -1.671 -2.849 3.383 1.00 88.88 93 GLU A O 1
ATOM 747 N N . ALA A 1 94 ? -3.343 -2.330 4.777 1.00 89.69 94 ALA A N 1
ATOM 748 C CA . ALA A 1 94 ? -4.402 -2.610 3.812 1.00 89.69 94 ALA A CA 1
ATOM 749 C C . ALA A 1 94 ? -4.647 -1.445 2.836 1.00 89.69 94 ALA A C 1
ATOM 751 O O . ALA A 1 94 ? -4.875 -1.666 1.641 1.00 89.69 94 ALA A O 1
ATOM 752 N N . LEU A 1 95 ? -4.631 -0.202 3.328 1.00 89.56 95 LEU A N 1
ATOM 753 C CA . LEU A 1 95 ? -4.970 0.981 2.535 1.00 89.56 95 LEU A CA 1
ATOM 754 C C . LEU A 1 95 ? -3.839 1.412 1.609 1.00 89.56 95 LEU A C 1
ATOM 756 O O . LEU A 1 95 ? -4.101 1.681 0.435 1.00 89.56 95 LEU A O 1
ATOM 760 N N . ILE A 1 96 ? -2.598 1.454 2.101 1.00 88.75 96 ILE A N 1
ATOM 761 C CA . ILE A 1 96 ? -1.465 1.970 1.326 1.00 88.75 96 ILE A CA 1
ATOM 762 C C . ILE A 1 96 ? -1.303 1.226 -0.004 1.00 88.75 96 ILE A C 1
ATOM 764 O O . ILE A 1 96 ? -1.322 1.890 -1.039 1.00 88.75 96 ILE A O 1
ATOM 768 N N . PRO A 1 97 ? -1.197 -0.118 -0.050 1.00 88.44 97 PRO A N 1
ATOM 769 C CA . PRO A 1 97 ? -0.957 -0.820 -1.309 1.00 88.44 97 PRO A CA 1
ATOM 770 C C . PRO A 1 97 ? -2.116 -0.670 -2.293 1.00 88.44 97 PRO A C 1
ATOM 772 O O . PRO A 1 97 ? -1.904 -0.657 -3.505 1.00 88.44 97 PRO A O 1
ATOM 775 N N . ARG A 1 98 ? -3.347 -0.559 -1.781 1.00 89.75 98 ARG A N 1
ATOM 776 C CA . ARG A 1 98 ? -4.553 -0.402 -2.596 1.00 89.75 98 ARG A CA 1
ATOM 777 C C . ARG A 1 98 ? -4.596 0.970 -3.264 1.00 89.75 98 ARG A C 1
ATOM 779 O O . ARG A 1 98 ? -4.770 1.040 -4.477 1.00 89.75 98 ARG A O 1
ATOM 786 N N . TYR A 1 99 ? -4.412 2.033 -2.485 1.00 89.06 99 TYR A N 1
ATOM 787 C CA . TYR A 1 99 ? -4.430 3.405 -2.994 1.00 89.06 99 TYR A CA 1
ATOM 788 C C . TYR A 1 99 ? -3.199 3.724 -3.835 1.00 89.06 99 TYR A C 1
ATOM 790 O O . TYR A 1 99 ? -3.322 4.375 -4.867 1.00 89.06 99 TYR A O 1
ATOM 798 N N . PHE A 1 100 ? -2.034 3.199 -3.454 1.00 86.56 100 PHE A N 1
ATOM 799 C CA . PHE A 1 100 ? -0.832 3.277 -4.273 1.00 86.56 100 PHE A CA 1
ATOM 800 C C . PHE A 1 100 ? -1.073 2.676 -5.659 1.00 86.56 100 PHE A C 1
ATOM 802 O O . PHE A 1 100 ? -0.832 3.342 -6.659 1.00 86.56 100 PHE A O 1
ATOM 809 N N . ARG A 1 101 ? -1.613 1.451 -5.723 1.00 87.06 101 ARG A N 1
ATOM 810 C CA . ARG A 1 101 ? -1.889 0.779 -6.997 1.00 87.06 101 ARG A CA 1
ATOM 811 C C . ARG A 1 101 ? -2.870 1.575 -7.853 1.00 87.06 101 ARG A C 1
ATOM 813 O O . ARG A 1 101 ? -2.587 1.822 -9.020 1.00 87.06 101 ARG A O 1
ATOM 820 N N . GLN A 1 102 ? -3.972 2.023 -7.255 1.00 88.12 102 GLN A N 1
ATOM 821 C CA . GLN A 1 102 ? -4.977 2.830 -7.942 1.00 88.12 102 GLN A CA 1
ATOM 822 C C . GLN A 1 102 ? -4.377 4.117 -8.527 1.00 88.12 102 GLN A C 1
ATOM 824 O O . GLN A 1 102 ? -4.673 4.470 -9.666 1.00 88.12 102 GLN A O 1
ATOM 829 N N . GLU A 1 103 ? -3.513 4.802 -7.776 1.00 86.19 103 GLU A N 1
ATOM 830 C CA . GLU A 1 103 ? -2.884 6.039 -8.236 1.00 86.19 103 GLU A CA 1
ATOM 831 C C . GLU A 1 103 ? -1.819 5.782 -9.311 1.00 86.19 103 GLU A C 1
ATOM 833 O O . GLU A 1 103 ? -1.763 6.502 -10.307 1.00 86.19 103 GLU A O 1
ATOM 838 N N . THR A 1 104 ? -1.027 4.711 -9.183 1.00 82.81 104 THR A N 1
ATOM 839 C CA . THR A 1 104 ? -0.071 4.312 -10.230 1.00 82.81 104 THR A CA 1
ATOM 840 C C . THR A 1 104 ? -0.764 3.912 -11.531 1.00 82.81 104 THR A C 1
ATOM 842 O O . THR A 1 104 ? -0.316 4.313 -12.602 1.00 82.81 104 THR A O 1
ATOM 845 N N . GLU A 1 105 ? -1.893 3.198 -11.451 1.00 85.81 105 GLU A N 1
ATOM 846 C CA . GLU A 1 105 ? -2.715 2.838 -12.611 1.00 85.81 105 GLU A CA 1
ATOM 847 C C . GLU A 1 105 ? -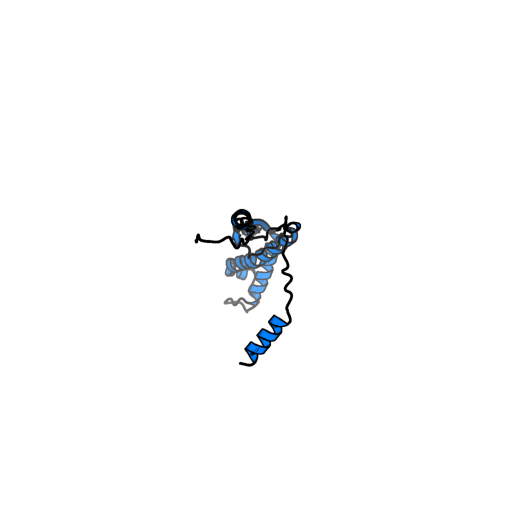3.319 4.086 -13.265 1.00 85.81 105 GLU A C 1
ATOM 849 O O . GLU A 1 105 ? -3.272 4.225 -14.486 1.00 85.81 105 GLU A O 1
ATOM 854 N N . ARG A 1 106 ? -3.819 5.038 -12.462 1.00 83.81 106 ARG A N 1
ATOM 855 C CA . ARG A 1 106 ? -4.350 6.323 -12.946 1.00 83.81 106 ARG A CA 1
ATOM 856 C C . ARG A 1 106 ? -3.298 7.141 -13.696 1.00 83.81 106 ARG A C 1
ATOM 858 O O . ARG A 1 106 ? -3.629 7.820 -14.665 1.00 83.81 106 ARG A O 1
ATOM 865 N N . LEU A 1 107 ? -2.049 7.086 -13.239 1.00 80.69 107 LEU A N 1
ATOM 866 C CA . LEU A 1 107 ? -0.914 7.777 -13.849 1.00 80.69 107 LEU A CA 1
ATOM 867 C C . LEU A 1 107 ? -0.260 6.984 -14.993 1.00 80.69 107 LEU A C 1
ATOM 869 O O . LEU A 1 107 ? 0.650 7.506 -15.634 1.00 80.69 107 LEU A O 1
ATOM 873 N N . GLY A 1 108 ? -0.688 5.741 -15.247 1.00 76.94 108 GLY A N 1
ATOM 874 C CA . GLY A 1 108 ? -0.066 4.855 -16.237 1.00 76.94 108 GLY A CA 1
ATOM 875 C C . GLY A 1 108 ? 1.388 4.500 -15.910 1.00 76.94 108 GLY A C 1
ATOM 876 O O . GLY A 1 108 ? 2.153 4.137 -16.800 1.00 76.94 108 GLY A O 1
ATOM 877 N N . MET A 1 109 ? 1.798 4.639 -14.647 1.00 75.50 109 MET A N 1
ATOM 878 C CA . MET A 1 109 ? 3.151 4.319 -14.212 1.00 75.50 109 MET A CA 1
ATOM 879 C C . MET A 1 109 ? 3.213 2.854 -13.800 1.00 75.50 109 MET A C 1
ATOM 881 O O . MET A 1 109 ? 2.444 2.404 -12.953 1.00 75.50 109 MET A O 1
ATOM 885 N N . HIS A 1 110 ? 4.173 2.124 -14.358 1.00 74.44 110 HIS A N 1
ATOM 886 C CA . HIS A 1 110 ? 4.450 0.746 -13.974 1.00 74.44 110 HIS A CA 1
ATOM 887 C C . HIS A 1 110 ? 5.636 0.723 -13.000 1.00 74.44 110 HIS A C 1
ATOM 889 O O . HIS A 1 110 ? 6.786 0.772 -13.448 1.00 74.44 110 HIS A O 1
ATOM 895 N N . PRO A 1 111 ? 5.394 0.698 -11.674 1.00 78.44 111 PRO A N 1
ATOM 896 C CA . PRO A 1 111 ? 6.469 0.572 -10.701 1.00 78.44 111 PRO A CA 1
ATOM 897 C C . PRO A 1 111 ? 7.184 -0.766 -10.906 1.00 78.44 111 PRO A C 1
ATOM 899 O O . PRO A 1 111 ? 6.558 -1.825 -10.886 1.00 78.44 111 PRO A O 1
ATOM 902 N N . VAL A 1 112 ? 8.502 -0.717 -11.092 1.00 77.44 112 VAL A N 1
ATOM 903 C CA . VAL A 1 112 ? 9.341 -1.924 -11.220 1.00 77.44 112 VAL A CA 1
ATOM 904 C C . VAL A 1 112 ? 9.857 -2.424 -9.869 1.00 77.44 112 VAL A C 1
ATOM 906 O O . VAL A 1 112 ? 10.361 -3.541 -9.771 1.00 77.44 112 VAL A O 1
ATOM 909 N N . SER A 1 113 ? 9.705 -1.623 -8.813 1.00 76.31 113 SER A N 1
ATOM 910 C CA . SER A 1 113 ? 10.119 -1.942 -7.448 1.00 76.31 113 SER A CA 1
ATOM 911 C C . SER A 1 113 ? 8.974 -1.772 -6.448 1.00 76.31 113 SER A C 1
ATOM 913 O O . SER A 1 113 ? 7.987 -1.078 -6.700 1.00 76.31 113 SER A O 1
ATOM 915 N N . GLN A 1 114 ? 9.096 -2.431 -5.291 1.00 78.94 114 GLN A N 1
ATOM 916 C CA . GLN A 1 114 ? 8.164 -2.211 -4.186 1.00 78.94 114 GLN A CA 1
ATOM 917 C C . GLN A 1 114 ? 8.310 -0.768 -3.678 1.00 78.94 114 GLN A C 1
ATOM 919 O O . GLN A 1 114 ? 9.437 -0.345 -3.393 1.00 78.94 114 GLN A O 1
ATOM 924 N N . PRO A 1 115 ? 7.205 -0.016 -3.530 1.00 82.00 115 PRO A N 1
ATOM 925 C CA . PRO A 1 115 ? 7.271 1.359 -3.067 1.00 82.00 115 PRO A CA 1
ATOM 926 C C . PRO A 1 115 ? 7.781 1.426 -1.630 1.00 82.00 115 PRO A C 1
ATOM 928 O O . PRO A 1 115 ? 7.335 0.694 -0.744 1.00 82.00 115 PRO A O 1
ATOM 931 N N . ARG A 1 116 ? 8.695 2.360 -1.380 1.00 81.44 116 ARG A N 1
ATOM 932 C CA . ARG A 1 116 ? 9.076 2.771 -0.033 1.00 81.44 116 ARG A CA 1
ATOM 933 C C . ARG A 1 116 ? 8.121 3.864 0.409 1.00 81.44 116 ARG A C 1
ATOM 935 O O . ARG A 1 116 ? 8.132 4.962 -0.142 1.00 81.44 116 ARG A O 1
ATOM 942 N N . VAL A 1 117 ? 7.304 3.556 1.406 1.00 83.31 117 VAL A N 1
ATOM 943 C CA . VAL A 1 117 ? 6.464 4.561 2.053 1.00 83.31 117 VAL A CA 1
ATOM 944 C C . VAL A 1 117 ? 7.357 5.436 2.923 1.00 83.31 117 VAL A C 1
ATOM 946 O O . VAL A 1 117 ? 8.051 4.942 3.811 1.00 83.31 117 VAL A O 1
ATOM 949 N N . THR A 1 118 ? 7.348 6.729 2.654 1.00 72.31 118 THR A N 1
ATOM 950 C CA . THR A 1 118 ? 7.960 7.767 3.471 1.00 72.31 118 THR A CA 1
ATOM 951 C C . THR A 1 118 ? 6.855 8.681 3.995 1.00 72.31 118 THR A C 1
ATOM 953 O O . THR A 1 118 ? 5.811 8.838 3.367 1.00 72.31 118 THR A O 1
ATOM 956 N N . ASP A 1 119 ? 7.069 9.284 5.165 1.00 73.31 119 ASP A N 1
ATOM 957 C CA . ASP A 1 119 ? 6.212 10.374 5.655 1.00 73.31 119 ASP A CA 1
ATOM 958 C C . ASP A 1 119 ? 4.729 9.988 5.872 1.00 73.31 119 ASP A C 1
ATOM 960 O O . ASP A 1 119 ? 3.809 10.597 5.323 1.00 73.31 119 ASP A O 1
ATOM 964 N N . LEU A 1 120 ? 4.500 8.931 6.660 1.00 82.25 120 LEU A N 1
ATOM 965 C CA . LEU A 1 1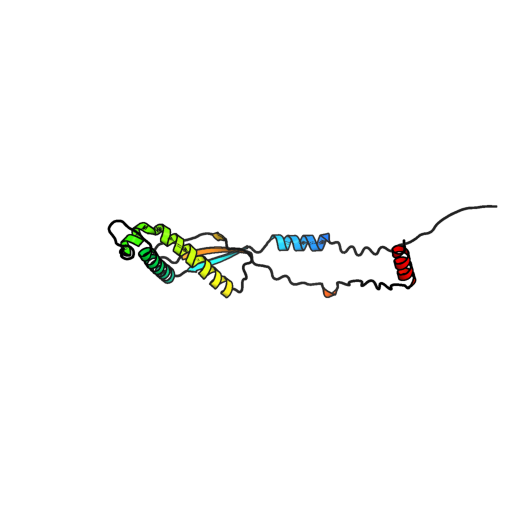20 ? 3.164 8.443 7.005 1.00 82.25 120 LEU A CA 1
ATOM 966 C C . LEU A 1 120 ? 2.515 9.322 8.083 1.00 82.25 120 LEU A C 1
ATOM 968 O O . LEU A 1 120 ? 2.946 9.314 9.235 1.00 82.25 120 LEU A O 1
ATOM 972 N N . HIS A 1 121 ? 1.430 10.001 7.722 1.00 81.12 121 HIS A N 1
ATOM 973 C CA . HIS A 1 121 ? 0.605 10.775 8.640 1.00 81.12 121 HIS A CA 1
ATOM 974 C C . HIS A 1 121 ? -0.762 10.116 8.799 1.00 81.12 121 HIS A C 1
ATOM 976 O O . HIS A 1 121 ? -1.598 10.156 7.893 1.00 81.12 121 HIS A O 1
ATOM 982 N N . LEU A 1 122 ? -0.982 9.517 9.970 1.00 78.62 122 LEU A N 1
ATOM 983 C CA . LEU A 1 122 ? -2.255 8.927 10.365 1.00 78.62 122 LEU A CA 1
ATOM 984 C C . LEU A 1 122 ? -2.696 9.528 11.702 1.00 78.62 122 LEU A C 1
ATOM 986 O O . LEU A 1 122 ? -2.092 9.255 12.739 1.00 78.62 122 LEU A O 1
ATOM 990 N N . HIS A 1 123 ? -3.785 10.292 11.675 1.00 77.50 123 HIS A N 1
ATOM 991 C CA . HIS A 1 123 ? -4.481 10.748 12.874 1.00 77.50 123 HIS A CA 1
ATOM 992 C C . HIS A 1 123 ? -5.924 10.242 12.866 1.00 77.50 123 HIS A C 1
ATOM 994 O O . HIS A 1 123 ? -6.549 10.094 11.814 1.00 77.50 123 HIS A O 1
ATOM 1000 N N . ASP A 1 124 ? -6.452 9.941 14.052 1.00 71.69 124 ASP A N 1
ATOM 1001 C CA . ASP A 1 124 ? -7.812 9.429 14.198 1.00 71.69 124 ASP A CA 1
ATOM 1002 C C . ASP A 1 124 ? -8.829 10.478 13.719 1.00 71.69 124 ASP A C 1
ATOM 1004 O O . ASP A 1 124 ? -8.937 11.562 14.287 1.00 71.69 124 ASP A O 1
ATOM 1008 N N . GLY A 1 125 ? -9.589 10.142 12.674 1.00 73.00 125 GLY A N 1
ATOM 1009 C CA . GLY A 1 125 ? -10.598 11.028 12.082 1.00 73.00 125 GLY A CA 1
ATOM 1010 C C . GLY A 1 125 ? -10.071 11.994 11.016 1.00 73.00 125 GLY A C 1
ATOM 1011 O O . GLY A 1 125 ? -10.868 12.712 10.415 1.00 73.00 125 GLY A O 1
ATOM 1012 N N . GLU A 1 126 ? -8.769 11.982 10.733 1.00 84.00 126 GLU A N 1
ATOM 1013 C CA . GLU A 1 126 ? -8.158 12.771 9.662 1.00 84.00 126 GLU A CA 1
ATOM 1014 C C . GLU A 1 126 ? -7.908 11.924 8.404 1.00 84.00 126 GLU A C 1
ATOM 1016 O O . GLU A 1 126 ? -7.871 10.690 8.472 1.00 84.00 126 GLU A O 1
ATOM 1021 N N . PRO A 1 127 ? -7.764 12.559 7.225 1.00 84.62 127 PRO A N 1
ATOM 1022 C CA . PRO A 1 127 ? -7.311 11.859 6.033 1.00 84.62 127 PRO A CA 1
ATOM 1023 C C . PRO A 1 127 ? -5.898 11.304 6.236 1.00 84.62 127 PRO A C 1
ATOM 1025 O O . PRO A 1 127 ? -5.011 11.968 6.775 1.00 84.62 127 PRO A O 1
ATOM 1028 N N . LEU A 1 128 ? -5.690 10.077 5.768 1.00 86.62 128 LEU A N 1
ATOM 1029 C CA . LEU A 1 128 ? -4.383 9.434 5.780 1.00 86.62 128 LEU A CA 1
ATOM 1030 C C . LEU A 1 128 ? -3.562 9.985 4.614 1.00 86.62 128 LEU A C 1
ATOM 1032 O O . LEU A 1 128 ? -3.966 9.856 3.458 1.00 86.62 128 LEU A O 1
ATOM 1036 N N . ARG A 1 129 ? -2.402 10.568 4.915 1.00 87.31 129 ARG A N 1
ATOM 1037 C CA . ARG A 1 129 ? -1.451 11.053 3.908 1.00 87.31 129 ARG A CA 1
ATOM 1038 C C . ARG A 1 129 ? -0.169 10.250 3.979 1.00 87.31 129 ARG A C 1
ATOM 1040 O O . ARG A 1 129 ? 0.373 10.033 5.062 1.00 87.31 129 ARG A O 1
ATOM 1047 N N . PHE A 1 130 ? 0.308 9.801 2.827 1.00 88.00 130 PHE A N 1
ATOM 1048 C CA . PHE A 1 130 ? 1.586 9.111 2.733 1.00 88.00 130 PHE A CA 1
ATOM 1049 C C . PHE A 1 130 ? 2.299 9.468 1.434 1.00 88.00 130 PHE A C 1
ATOM 1051 O O . PHE A 1 130 ? 1.667 9.687 0.398 1.00 88.00 130 PHE A O 1
ATOM 1058 N N . LYS A 1 131 ? 3.632 9.491 1.482 1.00 85.75 131 LYS A N 1
ATOM 1059 C CA . LYS A 1 131 ? 4.470 9.581 0.287 1.00 85.75 131 LYS A CA 1
ATOM 1060 C C . LYS A 1 131 ? 4.970 8.191 -0.066 1.00 85.75 131 LYS A C 1
ATOM 1062 O O . LYS A 1 131 ? 5.421 7.442 0.792 1.00 85.75 131 LYS A O 1
ATOM 1067 N N . ALA A 1 132 ? 4.883 7.818 -1.332 1.00 85.38 132 ALA A N 1
ATOM 1068 C CA . ALA A 1 132 ? 5.405 6.556 -1.834 1.00 85.38 132 ALA A CA 1
ATOM 1069 C C . ALA A 1 132 ? 6.497 6.845 -2.859 1.00 85.38 132 ALA A C 1
ATOM 1071 O O . ALA A 1 132 ? 6.222 7.394 -3.924 1.00 85.38 132 ALA A O 1
ATOM 1072 N N . ALA A 1 133 ? 7.733 6.477 -2.524 1.00 83.75 133 ALA A N 1
ATOM 1073 C CA . ALA A 1 133 ? 8.880 6.556 -3.415 1.00 83.75 133 ALA A CA 1
ATOM 1074 C C . ALA A 1 133 ? 9.096 5.207 -4.111 1.00 83.75 133 ALA A C 1
ATOM 1076 O O . ALA A 1 133 ? 9.267 4.182 -3.448 1.00 83.75 133 ALA A O 1
ATOM 1077 N N . PHE A 1 134 ? 9.102 5.200 -5.438 1.00 83.38 134 PHE A N 1
ATOM 1078 C CA . PHE A 1 134 ? 9.305 4.007 -6.254 1.00 83.38 134 PHE A CA 1
ATOM 1079 C C . PHE A 1 134 ? 10.114 4.335 -7.504 1.00 83.38 134 PHE A C 1
ATOM 1081 O O . PHE A 1 134 ? 10.304 5.495 -7.867 1.00 83.38 134 PHE A O 1
ATOM 1088 N N . GLU A 1 135 ? 10.622 3.295 -8.148 1.00 81.19 135 GLU A N 1
ATOM 1089 C CA . GLU A 1 135 ? 11.406 3.424 -9.370 1.00 81.19 135 GLU A CA 1
ATOM 1090 C C . GLU A 1 135 ? 10.538 3.020 -10.561 1.00 81.19 135 GLU A C 1
ATOM 1092 O O . GLU A 1 135 ? 9.803 2.027 -10.506 1.00 81.19 135 GLU A O 1
ATOM 1097 N N . VAL A 1 136 ? 10.607 3.819 -11.624 1.00 79.50 136 VAL A N 1
ATOM 1098 C CA . VAL A 1 136 ? 9.885 3.588 -12.879 1.00 79.50 136 VAL A CA 1
ATOM 1099 C C . VAL A 1 136 ? 10.893 3.323 -13.985 1.00 79.50 136 VAL A C 1
ATOM 1101 O O . VAL A 1 136 ? 11.944 3.968 -14.043 1.00 79.50 136 VAL A O 1
ATOM 1104 N N . LEU A 1 137 ? 10.570 2.366 -14.856 1.00 73.44 137 LEU A N 1
ATOM 1105 C CA . LEU A 1 137 ? 11.380 2.088 -16.033 1.00 73.44 137 LEU A CA 1
ATOM 1106 C C . LEU A 1 137 ? 11.297 3.282 -16.999 1.00 73.44 137 LEU A C 1
ATOM 1108 O O . LEU A 1 137 ? 10.189 3.670 -17.375 1.00 73.44 137 LEU A O 1
ATOM 1112 N N . PRO A 1 138 ? 12.430 3.868 -17.416 1.00 72.00 138 PRO A N 1
ATOM 1113 C CA . PRO A 1 138 ? 12.408 4.932 -18.404 1.00 72.00 138 PRO A CA 1
ATOM 1114 C C . PRO A 1 138 ? 11.985 4.391 -19.773 1.00 72.00 138 PRO A C 1
ATOM 1116 O O . PRO A 1 138 ? 12.323 3.267 -20.150 1.00 72.00 138 PRO A O 1
ATOM 1119 N N . GLU A 1 139 ? 11.298 5.219 -20.556 1.00 68.88 139 GLU A N 1
ATOM 1120 C CA . GLU A 1 139 ? 11.073 4.929 -21.970 1.00 68.88 139 GLU A CA 1
ATOM 1121 C C . GLU A 1 139 ? 12.388 5.095 -22.741 1.00 68.88 139 GLU A C 1
ATOM 1123 O O . GLU A 1 139 ? 12.837 6.211 -23.013 1.00 68.88 139 GLU A O 1
ATOM 1128 N N . VAL A 1 140 ? 13.026 3.978 -23.098 1.00 68.88 140 VAL A N 1
ATOM 1129 C CA . VAL A 1 140 ? 14.223 3.991 -23.945 1.00 68.88 140 VAL A CA 1
ATOM 1130 C C . VAL A 1 140 ? 13.790 4.087 -25.406 1.00 68.88 140 VAL A C 1
ATOM 1132 O O . VAL A 1 140 ? 13.209 3.154 -25.959 1.00 68.88 140 VAL A O 1
ATOM 1135 N N . LYS A 1 141 ? 14.095 5.215 -26.051 1.00 69.06 141 LYS A N 1
ATOM 1136 C CA . LYS A 1 141 ? 13.954 5.370 -27.502 1.00 69.06 141 LYS A CA 1
ATOM 1137 C C . LYS A 1 141 ? 15.271 4.981 -28.160 1.00 69.06 141 LYS A C 1
ATOM 1139 O O . LYS A 1 141 ? 16.273 5.668 -27.998 1.00 69.06 141 LYS A O 1
ATOM 1144 N N . ALA A 1 142 ? 15.273 3.858 -28.874 1.00 68.75 142 ALA A N 1
ATOM 1145 C CA . ALA A 1 142 ? 16.427 3.437 -29.657 1.00 68.75 142 ALA A CA 1
ATOM 1146 C C . ALA A 1 142 ? 16.539 4.319 -30.910 1.00 68.75 142 ALA A C 1
ATOM 1148 O O . ALA A 1 142 ? 15.851 4.098 -31.908 1.00 68.75 142 ALA A O 1
ATOM 1149 N N . GLU A 1 143 ? 17.388 5.338 -30.846 1.00 73.31 143 GLU A N 1
ATOM 1150 C CA . GLU A 1 143 ? 17.786 6.151 -31.996 1.00 73.31 143 GLU A CA 1
ATOM 1151 C C . GLU A 1 143 ? 19.097 5.590 -32.584 1.00 73.31 143 GLU A C 1
ATOM 1153 O O . GLU A 1 143 ? 19.926 5.052 -31.856 1.00 73.31 143 GLU A O 1
ATOM 1158 N N . GLY A 1 144 ? 19.275 5.642 -33.910 1.00 70.94 144 GLY A N 1
ATOM 1159 C CA . GLY A 1 144 ? 20.521 5.209 -34.571 1.00 70.94 144 GLY A CA 1
ATOM 1160 C C . GLY A 1 144 ? 20.644 3.719 -34.937 1.00 70.94 144 GLY A C 1
ATOM 1161 O O . GLY A 1 144 ? 21.660 3.315 -35.493 1.00 70.94 144 GLY A O 1
ATOM 1162 N N . TYR A 1 145 ? 19.617 2.884 -34.722 1.00 68.81 145 TYR A N 1
ATOM 1163 C CA . TYR A 1 145 ? 19.676 1.454 -35.095 1.00 68.81 145 TYR A CA 1
ATOM 1164 C C . TYR A 1 145 ? 19.684 1.195 -36.612 1.00 68.81 145 TYR A C 1
ATOM 1166 O O . TYR A 1 145 ? 20.023 0.099 -37.047 1.00 68.81 145 TYR A O 1
ATOM 1174 N N . LYS A 1 146 ? 19.277 2.178 -37.425 1.00 67.12 146 LYS A N 1
ATOM 1175 C CA . LYS A 1 146 ? 19.191 2.042 -38.890 1.00 67.12 146 LYS A CA 1
ATOM 1176 C C . LYS A 1 146 ? 20.547 2.166 -39.584 1.00 67.12 146 LYS A C 1
ATOM 1178 O O . LYS A 1 146 ? 20.699 1.654 -40.688 1.00 67.12 146 LYS A O 1
ATOM 1183 N N . ASP A 1 147 ? 21.512 2.809 -38.933 1.00 70.19 147 ASP A N 1
ATOM 1184 C CA . ASP A 1 147 ? 22.869 2.992 -39.456 1.00 70.19 147 ASP A CA 1
ATOM 1185 C C . ASP A 1 147 ? 23.804 1.837 -39.057 1.00 70.19 147 ASP A C 1
ATOM 1187 O O . ASP A 1 147 ? 24.927 1.739 -39.554 1.00 70.19 147 ASP A O 1
ATOM 1191 N N . LEU A 1 148 ? 23.333 0.923 -38.198 1.00 70.94 148 LEU A N 1
ATOM 1192 C CA . LEU A 1 148 ? 24.058 -0.284 -37.818 1.00 70.94 148 LEU A CA 1
ATOM 1193 C C . LEU A 1 148 ? 24.072 -1.269 -38.991 1.00 70.94 148 LEU A C 1
ATOM 1195 O O . LEU A 1 148 ? 23.078 -1.927 -39.299 1.00 70.94 148 LEU A O 1
ATOM 1199 N N . ARG A 1 149 ? 25.226 -1.385 -39.649 1.00 70.31 149 ARG A N 1
ATOM 1200 C CA . ARG A 1 149 ? 25.474 -2.414 -40.661 1.00 70.31 149 ARG A CA 1
ATOM 1201 C C . ARG A 1 149 ? 26.085 -3.636 -39.990 1.00 70.31 149 ARG A C 1
ATOM 1203 O O . ARG A 1 149 ? 27.191 -3.566 -39.470 1.00 70.31 149 ARG A O 1
ATOM 1210 N N . ALA A 1 150 ? 25.359 -4.749 -40.014 1.00 73.62 150 ALA A N 1
ATOM 1211 C CA . ALA A 1 150 ? 25.906 -6.049 -39.658 1.00 73.62 150 ALA A CA 1
ATOM 1212 C C . ALA A 1 150 ? 26.485 -6.697 -40.918 1.00 73.62 150 ALA A C 1
ATOM 1214 O O . ALA A 1 150 ? 25.759 -6.939 -41.885 1.00 73.62 150 ALA A O 1
ATOM 1215 N N . GLU A 1 151 ? 27.786 -6.973 -40.918 1.00 74.06 151 GLU A N 1
ATOM 1216 C CA . GLU A 1 151 ? 28.393 -7.787 -41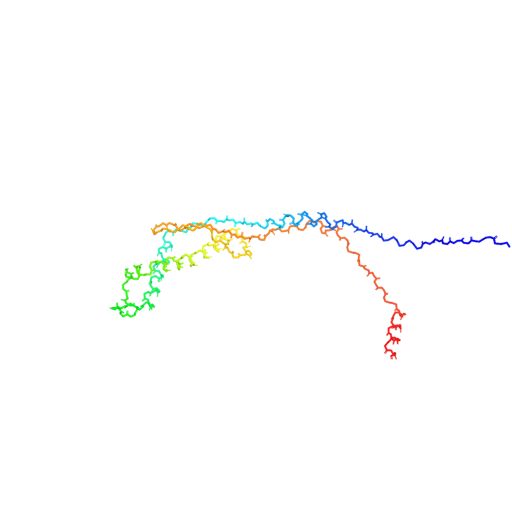.965 1.00 74.06 151 GLU A CA 1
ATOM 1217 C C . GLU A 1 151 ? 27.982 -9.244 -41.744 1.00 74.06 151 GLU A C 1
ATOM 1219 O O . GLU A 1 151 ? 28.287 -9.844 -40.713 1.00 74.06 151 GLU A O 1
ATOM 1224 N N . LYS A 1 152 ? 27.241 -9.814 -42.698 1.00 77.38 152 LYS A N 1
ATOM 1225 C CA . LYS A 1 152 ? 26.969 -11.250 -42.722 1.00 77.38 152 LYS A CA 1
ATOM 1226 C C . LYS A 1 152 ? 28.120 -11.916 -43.478 1.00 77.38 152 LYS A C 1
ATOM 1228 O O . LYS A 1 152 ? 28.186 -11.736 -44.694 1.00 77.38 152 LYS A O 1
ATOM 1233 N N . PRO A 1 153 ? 29.005 -12.682 -42.817 1.00 78.06 153 PRO A N 1
ATOM 1234 C CA . PRO A 1 153 ? 30.012 -13.439 -43.540 1.00 78.06 153 PRO A CA 1
ATOM 1235 C C . PRO A 1 153 ? 29.309 -14.489 -44.405 1.00 78.06 153 PRO A C 1
ATOM 1237 O O . PRO A 1 153 ? 28.551 -15.326 -43.906 1.00 78.06 153 PRO A O 1
ATOM 1240 N N . GLU A 1 154 ? 29.534 -14.431 -45.715 1.00 73.69 154 GLU A N 1
ATOM 1241 C CA . GLU A 1 154 ? 29.126 -15.495 -46.627 1.00 73.69 154 GLU A CA 1
ATOM 1242 C C . GLU A 1 154 ? 30.128 -16.642 -46.500 1.00 73.69 154 GLU A C 1
ATOM 1244 O O . GLU A 1 154 ? 31.175 -16.670 -47.142 1.00 73.69 154 GLU A O 1
ATOM 1249 N N . ILE A 1 155 ? 29.825 -17.577 -45.602 1.00 79.00 155 ILE A N 1
ATOM 1250 C CA . ILE A 1 155 ? 30.603 -18.804 -45.450 1.00 79.00 155 ILE A CA 1
ATOM 1251 C C . ILE A 1 155 ? 30.163 -19.750 -46.564 1.00 79.00 155 ILE A C 1
ATOM 1253 O O . ILE A 1 155 ? 29.046 -20.268 -46.545 1.00 79.00 155 ILE A O 1
ATOM 1257 N N . THR A 1 156 ? 31.040 -19.959 -47.540 1.00 78.19 156 THR A N 1
ATOM 1258 C CA . THR A 1 156 ? 30.861 -21.002 -48.551 1.00 78.19 156 THR A CA 1
ATOM 1259 C C . THR A 1 156 ? 31.640 -22.223 -48.090 1.00 78.19 156 THR A C 1
ATOM 1261 O O . THR A 1 156 ? 32.860 -22.158 -47.983 1.00 78.19 156 THR A O 1
ATOM 1264 N N . ILE A 1 157 ? 30.936 -23.312 -47.782 1.00 80.12 157 ILE A N 1
ATOM 1265 C CA . ILE A 1 157 ? 31.561 -24.598 -47.456 1.00 80.12 157 ILE A CA 1
ATOM 1266 C C . ILE A 1 157 ? 32.013 -25.222 -48.773 1.00 80.12 157 ILE A C 1
ATOM 1268 O O . ILE A 1 157 ? 31.199 -25.373 -49.687 1.00 80.12 157 ILE A O 1
ATOM 1272 N N . THR A 1 158 ? 33.297 -25.548 -48.883 1.00 87.06 158 THR A N 1
ATOM 1273 C CA . THR A 1 158 ? 33.846 -26.216 -50.066 1.00 87.06 158 THR A CA 1
ATOM 1274 C C . THR A 1 158 ? 33.854 -27.731 -49.880 1.00 87.06 158 THR A C 1
ATOM 1276 O O . THR A 1 158 ? 33.900 -28.224 -48.755 1.00 87.06 158 THR A O 1
ATOM 1279 N N . ASP A 1 159 ? 33.845 -28.491 -50.979 1.00 82.88 159 ASP A N 1
ATOM 1280 C CA . ASP A 1 159 ? 33.933 -29.960 -50.920 1.00 82.88 159 ASP A CA 1
ATOM 1281 C C . ASP A 1 159 ? 35.227 -30.431 -50.224 1.00 82.88 159 ASP A C 1
ATOM 1283 O O . ASP A 1 159 ? 35.233 -31.452 -49.543 1.00 82.88 159 ASP A O 1
ATOM 1287 N N . ALA A 1 160 ? 36.303 -29.639 -50.305 1.00 81.06 160 ALA A N 1
ATOM 1288 C CA . ALA A 1 160 ? 37.556 -29.903 -49.600 1.00 81.06 160 ALA A CA 1
ATOM 1289 C C . ALA A 1 160 ? 37.411 -29.816 -48.068 1.00 81.06 160 ALA A C 1
ATOM 1291 O O . ALA A 1 160 ? 38.005 -30.628 -47.359 1.00 81.06 160 ALA A O 1
ATOM 1292 N N . ASP A 1 161 ? 36.597 -28.883 -47.555 1.00 80.94 161 ASP A N 1
ATOM 1293 C CA . ASP A 1 161 ? 36.301 -28.779 -46.118 1.00 80.94 161 ASP A CA 1
ATOM 1294 C C . ASP A 1 161 ? 35.506 -30.005 -45.630 1.00 80.94 161 ASP A C 1
ATOM 1296 O O . ASP A 1 161 ? 35.687 -30.476 -44.505 1.00 80.94 161 ASP A O 1
ATOM 1300 N N . VAL A 1 162 ? 34.644 -30.553 -46.494 1.00 82.88 162 VAL A N 1
ATOM 1301 C CA . VAL A 1 162 ? 33.862 -31.768 -46.218 1.00 82.88 162 VAL A CA 1
ATOM 1302 C C . VAL A 1 162 ? 34.761 -33.003 -46.214 1.00 82.88 162 VAL A C 1
ATOM 1304 O O . VAL A 1 162 ? 34.683 -33.814 -45.291 1.00 82.88 162 VAL A O 1
ATOM 1307 N N . ASP A 1 163 ? 35.641 -33.136 -47.204 1.00 84.69 163 ASP A N 1
ATOM 1308 C CA . ASP A 1 163 ? 36.578 -34.257 -47.296 1.00 84.69 163 ASP A CA 1
ATOM 1309 C C . ASP A 1 163 ? 37.571 -34.269 -46.127 1.00 84.69 163 ASP A C 1
ATOM 1311 O O . ASP A 1 163 ? 37.856 -35.335 -45.572 1.00 84.69 163 ASP A O 1
ATOM 1315 N N . GLN A 1 164 ? 38.047 -33.094 -45.701 1.00 84.56 164 GLN A N 1
ATOM 1316 C CA . GLN A 1 164 ? 38.886 -32.966 -44.512 1.00 84.56 164 GLN A CA 1
ATOM 1317 C C . GLN A 1 164 ? 38.141 -33.425 -43.249 1.00 84.56 164 GLN A C 1
ATOM 1319 O O . GLN A 1 164 ? 38.672 -34.234 -42.488 1.00 84.56 164 GLN A O 1
ATOM 1324 N N . ALA A 1 165 ? 36.892 -32.992 -43.054 1.00 84.19 165 ALA A N 1
ATOM 1325 C CA . ALA A 1 165 ? 36.086 -33.415 -41.908 1.00 84.19 165 ALA A CA 1
ATOM 1326 C C . ALA A 1 165 ? 35.806 -34.933 -41.905 1.00 84.19 165 ALA A C 1
ATOM 1328 O O . ALA A 1 165 ? 35.786 -35.568 -40.850 1.00 84.19 165 ALA A O 1
ATOM 1329 N N . ILE A 1 166 ? 35.612 -35.545 -43.080 1.00 86.81 166 ILE A N 1
ATOM 1330 C CA . ILE A 1 166 ? 35.436 -37.002 -43.211 1.00 86.81 166 ILE A CA 1
ATOM 1331 C C . ILE A 1 166 ? 36.737 -37.750 -42.896 1.00 86.81 166 ILE A C 1
ATOM 1333 O O . ILE A 1 166 ? 36.684 -38.838 -42.317 1.00 86.81 166 ILE A O 1
ATOM 1337 N N . ALA A 1 167 ? 37.892 -37.202 -43.277 1.00 84.75 167 ALA A N 1
ATOM 1338 C CA . ALA A 1 167 ? 39.191 -37.794 -42.980 1.00 84.75 167 ALA A CA 1
ATOM 1339 C C . ALA A 1 167 ? 39.492 -37.782 -41.473 1.00 84.75 167 ALA A C 1
ATOM 1341 O O . ALA A 1 167 ? 39.884 -38.815 -40.939 1.00 84.75 167 ALA A O 1
ATOM 1342 N N . GLU A 1 168 ? 39.222 -36.667 -40.787 1.00 84.44 168 GLU A N 1
ATOM 1343 C CA . GLU A 1 168 ? 39.388 -36.536 -39.329 1.00 84.44 168 GLU A CA 1
ATOM 1344 C C . GLU A 1 168 ? 38.500 -37.511 -38.531 1.00 84.44 168 GLU A C 1
ATOM 1346 O O . GLU A 1 168 ? 38.885 -37.952 -37.456 1.00 84.44 168 GLU A O 1
ATOM 1351 N N . LEU A 1 169 ? 37.326 -37.889 -39.054 1.00 82.69 169 LEU A N 1
ATOM 1352 C CA . LEU A 1 169 ? 36.421 -38.865 -38.421 1.00 82.69 169 LEU A CA 1
ATOM 1353 C C . LEU A 1 169 ? 36.784 -40.337 -38.687 1.00 82.69 169 LEU A C 1
ATOM 1355 O O . LEU A 1 169 ? 36.175 -41.230 -38.094 1.00 82.69 169 LEU A O 1
ATOM 1359 N N . ARG A 1 170 ? 37.680 -40.606 -39.643 1.00 77.50 170 ARG A N 1
ATOM 1360 C CA . ARG A 1 170 ? 38.121 -41.965 -40.002 1.00 77.50 170 ARG A CA 1
ATOM 1361 C C . ARG A 1 170 ? 39.376 -42.409 -39.252 1.00 77.50 170 ARG A C 1
ATOM 1363 O O . ARG A 1 170 ? 39.669 -43.606 -39.291 1.00 77.50 170 ARG A O 1
ATOM 1370 N N . GLU A 1 171 ? 40.097 -41.474 -38.636 1.00 60.44 171 GLU A N 1
ATOM 1371 C CA . GLU A 1 171 ? 41.126 -41.756 -37.625 1.00 60.44 171 GLU A CA 1
ATOM 1372 C C . GLU A 1 171 ? 40.484 -42.155 -36.287 1.00 60.44 171 GLU A C 1
ATOM 1374 O O . GLU A 1 171 ? 41.006 -43.102 -35.655 1.00 60.44 171 GLU A O 1
#